Protein AF-A0A2D9Q7B0-F1 (afdb_monomer_lite)

Foldseek 3Di:
DDDPPPPPPPPPPDPPDDDDDDDDPPPPQVWDWDAAPVGDIDTHRDPDPVVVVVVNVVCCCPVVVD

Sequence (66 aa):
MKNLFLTLAFVFGTASTFAGDSNIVEEVDDCINVTLSCGVSGCVYVTSTQMLIDHIEFAEAYWCED

Radius of gyration: 16.53 Å; chains: 1; bounding box: 30×28×54 Å

Structure (mmCIF, N/CA/C/O backbone):
data_AF-A0A2D9Q7B0-F1
#
_entry.id   AF-A0A2D9Q7B0-F1
#
loop_
_atom_site.group_PDB
_atom_site.id
_atom_site.type_symbol
_atom_site.label_atom_id
_atom_site.label_alt_id
_atom_site.label_comp_id
_atom_site.label_asym_id
_atom_site.label_entity_id
_atom_site.label_seq_id
_atom_site.pdbx_PDB_ins_code
_atom_site.Cartn_x
_atom_site.Cartn_y
_atom_site.Cartn_z
_atom_site.occupancy
_atom_site.B_iso_or_equiv
_atom_site.auth_seq_id
_atom_site.auth_comp_id
_atom_site.auth_asym_id
_atom_site.auth_atom_id
_atom_site.pdbx_PDB_model_num
ATOM 1 N N . MET A 1 1 ? -0.230 1.642 31.854 1.00 46.72 1 MET A N 1
ATOM 2 C CA . MET A 1 1 ? 0.558 1.552 30.609 1.00 46.72 1 MET A CA 1
ATOM 3 C C . MET A 1 1 ? 0.565 0.093 30.185 1.00 46.72 1 MET A C 1
ATOM 5 O O . MET A 1 1 ? 1.211 -0.712 30.841 1.00 46.72 1 MET A O 1
ATOM 9 N N . LYS A 1 2 ? -0.286 -0.274 29.220 1.00 40.41 2 LYS A N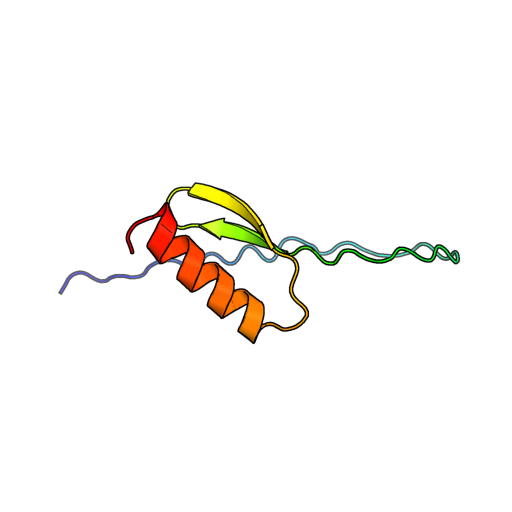 1
ATOM 10 C CA . LYS A 1 2 ? -0.360 -1.632 28.664 1.00 40.41 2 LYS A CA 1
ATOM 11 C C . LYS A 1 2 ? 0.524 -1.652 27.421 1.00 40.41 2 LYS A C 1
ATOM 13 O O . LYS A 1 2 ? 0.355 -0.814 26.544 1.00 40.41 2 LYS A O 1
ATOM 18 N N . ASN A 1 3 ? 1.498 -2.550 27.426 1.00 48.00 3 ASN A N 1
ATOM 19 C CA . ASN A 1 3 ? 2.538 -2.670 26.414 1.00 48.00 3 ASN A CA 1
ATOM 20 C C . ASN A 1 3 ? 1.925 -3.113 25.082 1.00 48.00 3 ASN A C 1
ATOM 22 O O . ASN A 1 3 ? 1.428 -4.232 24.975 1.00 48.00 3 ASN A O 1
ATOM 26 N N . LEU A 1 4 ? 1.969 -2.230 24.088 1.00 48.44 4 LEU A N 1
ATOM 27 C CA . LEU A 1 4 ? 1.535 -2.488 22.721 1.00 48.44 4 LEU A CA 1
ATOM 28 C C . LEU A 1 4 ? 2.747 -2.962 21.905 1.00 48.44 4 LEU A C 1
ATOM 30 O O . LEU A 1 4 ? 3.306 -2.224 21.103 1.00 48.44 4 LEU A O 1
ATOM 34 N N . PHE A 1 5 ? 3.203 -4.187 22.158 1.00 55.50 5 PHE A N 1
ATOM 35 C CA . PHE A 1 5 ? 4.111 -4.868 21.234 1.00 55.50 5 PHE A CA 1
ATOM 36 C C . PHE A 1 5 ? 3.260 -5.497 20.128 1.00 55.50 5 PHE A C 1
ATOM 38 O O . PHE A 1 5 ? 2.942 -6.685 20.183 1.00 55.50 5 PHE A O 1
ATOM 45 N N . LEU A 1 6 ? 2.842 -4.685 19.148 1.00 56.28 6 LEU A N 1
ATOM 46 C CA . LEU A 1 6 ? 2.327 -5.219 17.890 1.00 56.28 6 LEU A CA 1
ATOM 47 C C . LEU A 1 6 ? 3.502 -5.880 17.167 1.00 56.28 6 LEU A C 1
ATOM 49 O O . LEU A 1 6 ? 4.446 -5.237 16.712 1.00 56.28 6 LEU A O 1
ATOM 53 N N . THR A 1 7 ? 3.461 -7.202 17.154 1.00 59.00 7 THR A N 1
ATOM 54 C CA . THR A 1 7 ? 4.391 -8.083 16.466 1.00 59.00 7 THR A CA 1
ATOM 55 C C . THR A 1 7 ? 4.157 -7.922 14.969 1.00 59.00 7 THR A C 1
ATOM 57 O O . THR A 1 7 ? 3.299 -8.574 14.384 1.00 59.00 7 THR A O 1
ATOM 60 N N . LEU A 1 8 ? 4.908 -7.010 14.352 1.00 56.12 8 LEU A N 1
ATOM 61 C CA . LEU A 1 8 ? 4.962 -6.846 12.905 1.00 56.12 8 LEU A CA 1
ATOM 62 C C . LEU A 1 8 ? 5.725 -8.045 12.318 1.00 56.12 8 LEU A C 1
ATOM 64 O O . LEU A 1 8 ? 6.936 -8.002 12.105 1.00 56.12 8 LEU A O 1
ATOM 68 N N . ALA A 1 9 ? 5.027 -9.165 12.145 1.00 56.34 9 ALA A N 1
ATOM 69 C CA . ALA A 1 9 ? 5.552 -10.345 11.475 1.00 56.34 9 ALA A CA 1
ATOM 70 C C . ALA A 1 9 ? 5.574 -10.089 9.961 1.00 56.34 9 ALA A C 1
ATOM 72 O O . ALA A 1 9 ? 4.686 -10.516 9.229 1.00 56.34 9 ALA A O 1
ATOM 73 N N . PHE A 1 10 ? 6.599 -9.376 9.491 1.00 58.78 10 PHE A N 1
ATOM 74 C CA . PHE A 1 10 ? 6.966 -9.364 8.077 1.00 58.78 10 PHE A CA 1
ATOM 75 C C . PHE A 1 10 ? 7.472 -10.766 7.712 1.00 58.78 10 PHE A C 1
ATOM 77 O O . PHE A 1 10 ? 8.647 -11.096 7.885 1.00 58.78 10 PHE A O 1
ATOM 84 N N . VAL A 1 11 ? 6.567 -11.629 7.250 1.00 62.22 11 VAL A N 1
ATOM 85 C CA . VAL A 1 11 ? 6.930 -12.899 6.619 1.00 62.22 11 VAL A CA 1
ATOM 86 C C . VAL A 1 11 ? 7.479 -12.563 5.232 1.00 62.22 11 VAL A C 1
ATOM 88 O O . VAL A 1 11 ? 6.760 -12.574 4.239 1.00 62.22 11 VAL A O 1
ATOM 91 N N . PHE A 1 12 ? 8.771 -12.233 5.164 1.00 55.09 12 PHE A N 1
ATOM 92 C CA . PHE A 1 12 ? 9.531 -12.232 3.914 1.00 55.09 12 PHE A CA 1
ATOM 93 C C . PHE A 1 12 ? 9.714 -13.683 3.460 1.00 55.09 12 PHE A C 1
ATOM 95 O O . PHE A 1 12 ? 10.726 -14.328 3.729 1.00 55.09 12 PHE A O 1
ATOM 102 N N . GLY A 1 13 ? 8.678 -14.221 2.825 1.00 60.34 13 GLY A N 1
ATOM 103 C CA . GLY A 1 13 ? 8.629 -15.582 2.317 1.00 60.34 13 GLY A CA 1
ATOM 104 C C . GLY A 1 13 ? 8.581 -15.626 0.798 1.00 60.34 13 GLY A C 1
ATOM 105 O O . GLY A 1 13 ? 7.616 -16.147 0.265 1.00 60.34 13 GLY A O 1
ATOM 106 N N . THR A 1 14 ? 9.605 -15.128 0.101 1.00 56.78 14 THR A N 1
ATOM 107 C CA . THR A 1 14 ? 9.820 -15.448 -1.325 1.00 56.78 14 THR A CA 1
ATOM 108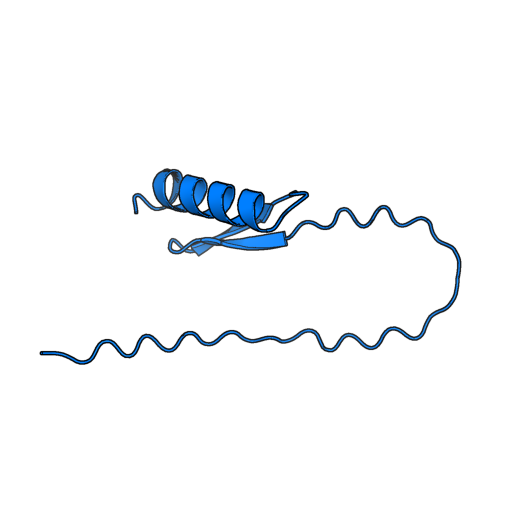 C C . THR A 1 14 ? 11.314 -15.531 -1.640 1.00 56.78 14 THR A C 1
ATOM 110 O O . THR A 1 14 ? 11.878 -14.700 -2.347 1.00 56.78 14 THR A O 1
ATOM 113 N N . ALA A 1 15 ? 11.979 -16.561 -1.112 1.00 55.78 15 ALA A N 1
ATOM 114 C CA . ALA A 1 15 ? 13.230 -17.049 -1.689 1.00 55.78 15 ALA A CA 1
ATOM 115 C C . ALA A 1 15 ? 12.892 -17.917 -2.913 1.00 55.78 15 ALA A C 1
ATOM 117 O O . ALA A 1 15 ? 12.990 -19.143 -2.874 1.00 55.78 15 ALA A O 1
ATOM 118 N N . SER A 1 16 ? 12.429 -17.281 -3.989 1.00 58.41 16 SER A N 1
ATOM 119 C CA . SER A 1 16 ? 12.215 -17.943 -5.274 1.00 58.41 16 SER A CA 1
ATOM 120 C C . SER A 1 16 ? 13.550 -17.984 -6.004 1.00 58.41 16 SER A C 1
ATOM 122 O O . SER A 1 16 ? 14.068 -16.973 -6.468 1.00 58.41 16 SER A O 1
ATOM 124 N N . THR A 1 17 ? 14.149 -19.167 -6.028 1.00 60.28 17 THR A N 1
ATOM 125 C CA . THR A 1 17 ? 15.340 -19.470 -6.814 1.00 60.28 17 THR A CA 1
ATOM 126 C C . THR A 1 17 ? 15.001 -19.309 -8.303 1.00 60.28 17 THR A C 1
ATOM 128 O O . THR A 1 17 ? 14.110 -19.985 -8.811 1.00 60.28 17 THR A O 1
ATOM 131 N N . PHE A 1 18 ? 15.662 -18.389 -9.007 1.00 57.34 18 PHE A N 1
ATOM 132 C CA . PHE A 1 18 ? 15.516 -18.244 -10.457 1.00 57.34 18 PHE A CA 1
ATOM 133 C C . PHE A 1 18 ? 16.758 -18.819 -11.137 1.00 57.34 18 PHE A C 1
ATOM 135 O O . PHE A 1 18 ? 17.785 -18.158 -11.271 1.00 57.34 18 PHE A O 1
ATOM 142 N N . ALA A 1 19 ? 16.659 -20.083 -11.544 1.00 55.66 19 ALA A N 1
ATOM 143 C CA . ALA A 1 19 ? 17.508 -20.680 -12.565 1.00 55.66 19 ALA A CA 1
ATOM 144 C C . ALA A 1 19 ? 16.600 -21.034 -13.747 1.00 55.66 19 ALA A C 1
ATOM 146 O O . ALA A 1 19 ? 15.769 -21.932 -13.635 1.00 55.66 19 ALA A O 1
ATOM 147 N N . GLY A 1 20 ? 16.727 -20.307 -14.856 1.00 41.59 20 GLY A N 1
ATOM 148 C CA . GLY A 1 20 ? 15.896 -20.527 -16.036 1.00 41.59 20 GLY A CA 1
ATOM 149 C C . GLY A 1 20 ? 16.086 -19.446 -17.087 1.00 41.59 20 GLY A C 1
ATOM 150 O O . GLY A 1 20 ? 15.294 -18.522 -17.184 1.00 41.59 20 GLY A O 1
ATOM 151 N N . ASP A 1 21 ? 17.169 -19.573 -17.842 1.00 51.97 21 ASP A N 1
ATOM 152 C CA . ASP A 1 21 ? 17.456 -18.836 -19.068 1.00 51.97 21 ASP A CA 1
ATOM 153 C C . ASP A 1 21 ? 16.353 -19.066 -20.117 1.00 51.97 21 ASP A C 1
ATOM 155 O O . ASP A 1 21 ? 16.091 -20.215 -20.475 1.00 51.97 21 ASP A O 1
ATOM 159 N N . SER A 1 22 ? 15.685 -18.007 -20.586 1.00 41.25 22 SER A N 1
ATOM 160 C CA . SER A 1 22 ? 15.354 -17.761 -22.005 1.00 41.25 22 SER A CA 1
ATOM 161 C C . SER A 1 22 ? 14.475 -16.514 -22.173 1.00 41.25 22 SER A C 1
ATOM 163 O O . SER A 1 22 ? 13.504 -16.299 -21.459 1.00 41.25 22 SER A O 1
ATOM 165 N N . ASN A 1 23 ? 14.850 -15.694 -23.156 1.00 48.50 23 ASN A N 1
ATOM 166 C CA . ASN A 1 23 ? 14.239 -14.427 -23.562 1.00 48.50 23 ASN A CA 1
ATOM 167 C C . ASN A 1 23 ? 12.714 -14.497 -23.780 1.00 48.50 23 ASN A C 1
ATOM 169 O O . ASN A 1 23 ? 12.249 -14.698 -24.904 1.00 48.50 23 ASN A O 1
ATOM 173 N N . ILE A 1 24 ? 11.943 -14.241 -22.730 1.00 42.81 24 ILE A N 1
ATOM 174 C CA . ILE A 1 24 ? 10.554 -13.806 -22.821 1.00 42.81 24 ILE A CA 1
ATOM 175 C C . ILE A 1 24 ? 10.553 -12.370 -22.309 1.00 42.81 24 ILE A C 1
ATOM 177 O O . ILE A 1 24 ? 10.999 -12.092 -21.199 1.00 42.81 24 ILE A O 1
ATOM 181 N N . VAL A 1 25 ? 10.107 -11.446 -23.155 1.00 50.94 25 VAL A N 1
ATOM 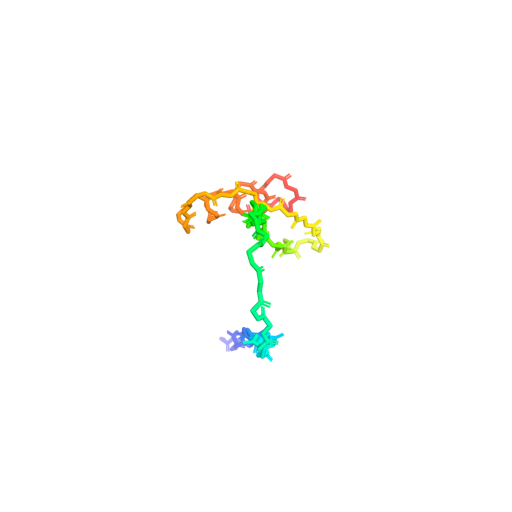182 C CA . VAL A 1 25 ? 9.690 -10.115 -22.716 1.00 50.94 25 VAL A CA 1
ATOM 183 C C . VAL A 1 25 ? 8.435 -10.340 -21.875 1.00 50.94 25 VAL A C 1
ATOM 185 O O . VAL A 1 25 ? 7.325 -10.294 -22.392 1.00 50.94 25 VAL A O 1
ATOM 188 N N . GLU A 1 26 ? 8.605 -10.698 -20.605 1.00 40.16 26 GLU A N 1
ATOM 189 C CA . GLU A 1 26 ? 7.546 -10.509 -19.628 1.00 40.16 26 GLU A CA 1
ATOM 190 C C . GLU A 1 26 ? 7.634 -9.032 -19.266 1.00 40.16 26 GLU A C 1
ATOM 192 O O . GLU A 1 26 ? 8.566 -8.595 -18.589 1.00 40.16 26 GLU A O 1
ATOM 197 N N . GLU A 1 27 ? 6.704 -8.231 -19.790 1.00 43.31 27 GLU A N 1
ATOM 198 C CA . GLU A 1 27 ? 6.251 -7.073 -19.030 1.00 43.31 27 GLU A CA 1
ATOM 199 C C . GLU A 1 27 ? 5.843 -7.640 -17.675 1.00 43.31 27 GLU A C 1
ATOM 201 O O . GLU A 1 27 ? 4.775 -8.233 -17.527 1.00 43.31 27 GLU A O 1
ATOM 206 N N . VAL A 1 28 ? 6.768 -7.584 -16.720 1.00 48.25 28 VAL A N 1
ATOM 207 C CA . VAL A 1 28 ? 6.460 -7.846 -15.332 1.00 48.25 28 VAL A CA 1
ATOM 208 C C . VAL A 1 28 ? 5.541 -6.694 -14.974 1.00 48.25 28 VAL A C 1
ATOM 210 O O . VAL A 1 28 ? 5.983 -5.575 -14.719 1.00 48.25 28 VAL A O 1
ATOM 213 N N . ASP A 1 29 ? 4.244 -6.934 -15.117 1.00 53.91 29 ASP A N 1
ATOM 214 C CA . ASP A 1 29 ? 3.193 -6.087 -14.587 1.00 53.91 29 ASP A CA 1
ATOM 215 C C . ASP A 1 29 ? 3.348 -6.232 -13.064 1.00 53.91 29 ASP A C 1
ATOM 217 O O . ASP A 1 29 ? 2.699 -7.071 -12.439 1.00 53.91 29 ASP A O 1
ATOM 221 N N . ASP A 1 30 ? 4.365 -5.544 -12.514 1.00 67.94 30 ASP A N 1
ATOM 222 C CA . ASP A 1 30 ? 4.885 -5.629 -11.143 1.00 67.94 30 ASP A CA 1
ATOM 223 C C . ASP A 1 30 ? 3.823 -5.064 -10.197 1.00 67.94 30 ASP A C 1
ATOM 225 O O . ASP A 1 30 ? 3.903 -3.962 -9.649 1.00 67.94 30 ASP A O 1
ATOM 229 N N . CYS A 1 31 ? 2.747 -5.826 -10.079 1.00 78.31 31 CYS A N 1
ATOM 230 C CA . CYS A 1 31 ? 1.605 -5.515 -9.268 1.00 78.31 31 CYS A CA 1
ATOM 231 C C . CYS A 1 31 ? 1.952 -5.950 -7.843 1.00 78.31 31 CYS A C 1
ATOM 233 O O . CYS A 1 31 ? 2.290 -7.105 -7.562 1.00 78.31 31 CYS A O 1
ATOM 235 N N . ILE A 1 32 ? 1.910 -4.995 -6.921 1.00 83.88 32 ILE A N 1
ATOM 236 C CA . ILE A 1 32 ? 2.232 -5.244 -5.524 1.00 83.88 32 ILE A CA 1
ATOM 237 C C . ILE A 1 32 ? 0.941 -5.672 -4.839 1.00 83.88 32 ILE A C 1
ATOM 239 O O . ILE A 1 32 ? 0.003 -4.884 -4.704 1.00 83.88 32 ILE A O 1
ATOM 243 N N . ASN A 1 33 ? 0.887 -6.938 -4.424 1.00 87.94 33 ASN A N 1
ATOM 244 C CA . ASN A 1 33 ? -0.231 -7.449 -3.642 1.00 87.94 33 ASN A CA 1
ATOM 245 C C . ASN A 1 33 ? -0.210 -6.825 -2.246 1.00 87.94 33 ASN A C 1
ATOM 247 O O . ASN A 1 33 ? 0.754 -6.983 -1.494 1.00 87.94 33 ASN A O 1
ATOM 251 N N . VAL A 1 34 ? -1.301 -6.156 -1.895 1.00 87.56 34 VAL A N 1
ATOM 252 C CA . VAL A 1 34 ? -1.508 -5.519 -0.595 1.00 87.56 34 VAL A CA 1
ATOM 253 C C . VAL A 1 34 ? -2.759 -6.095 0.051 1.00 87.56 34 VAL A C 1
ATOM 255 O O . VAL A 1 34 ? -3.707 -6.496 -0.623 1.00 87.56 34 VAL A O 1
ATOM 258 N N . THR A 1 35 ? -2.753 -6.169 1.375 1.00 91.44 35 THR A N 1
ATOM 259 C CA . THR A 1 35 ? -3.942 -6.480 2.170 1.00 91.44 35 THR A CA 1
ATOM 260 C C . THR A 1 35 ? -4.103 -5.373 3.189 1.00 91.44 35 THR A C 1
ATOM 262 O O . THR A 1 35 ? -3.173 -5.122 3.953 1.00 91.44 35 THR A O 1
ATOM 265 N N . LEU A 1 36 ? -5.253 -4.711 3.144 1.00 91.56 36 LEU A N 1
ATOM 266 C CA . LEU A 1 36 ? -5.598 -3.604 4.023 1.00 91.56 36 LEU A CA 1
ATOM 267 C C . LEU A 1 36 ? -5.925 -4.103 5.435 1.00 91.56 36 LEU A C 1
ATOM 269 O O . LEU A 1 36 ? -6.222 -5.289 5.637 1.00 91.56 36 LEU A O 1
ATOM 273 N N . SER A 1 37 ? -5.946 -3.190 6.403 1.00 90.44 37 SER A N 1
ATOM 274 C CA . SER A 1 37 ? -6.247 -3.475 7.811 1.00 90.44 37 SER A CA 1
ATOM 275 C C . SER A 1 37 ? -7.612 -4.145 8.021 1.00 90.44 37 SER A C 1
ATOM 277 O O . SER A 1 37 ? -7.745 -5.035 8.863 1.00 90.44 37 SER A O 1
ATO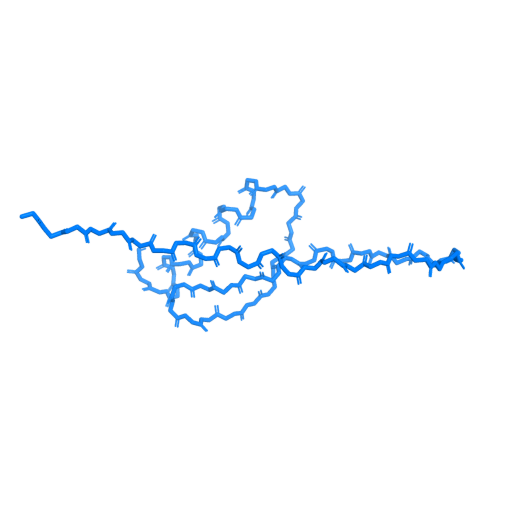M 279 N N . CYS A 1 38 ? -8.608 -3.799 7.201 1.00 90.12 38 CYS A N 1
ATOM 280 C CA . CYS A 1 38 ? -9.944 -4.393 7.229 1.00 90.12 38 CYS A CA 1
ATOM 281 C C . CYS A 1 38 ? -10.055 -5.744 6.492 1.00 90.12 38 CYS A C 1
ATOM 283 O O . CYS A 1 38 ? -11.148 -6.301 6.380 1.00 90.12 38 CYS A O 1
ATOM 285 N N . GLY A 1 39 ? -8.938 -6.304 6.012 1.00 87.94 39 GLY A N 1
ATOM 286 C CA . GLY A 1 39 ? -8.873 -7.635 5.399 1.00 87.94 39 GLY A CA 1
ATOM 287 C C . GLY A 1 39 ? -9.197 -7.676 3.904 1.00 87.94 39 GLY A C 1
ATOM 288 O O . GLY A 1 39 ? -9.302 -8.760 3.334 1.00 87.94 39 GLY A O 1
ATOM 289 N N . VAL A 1 40 ? -9.352 -6.517 3.260 1.00 86.12 40 VAL A N 1
ATOM 290 C CA . VAL A 1 40 ? -9.512 -6.411 1.804 1.00 86.12 40 VAL A CA 1
ATOM 291 C C . VAL A 1 40 ? -8.145 -6.552 1.142 1.00 86.12 40 VAL A C 1
ATOM 293 O O . VAL A 1 40 ? -7.215 -5.829 1.485 1.00 86.12 40 VAL A O 1
ATOM 296 N N . SER A 1 41 ? -8.023 -7.458 0.174 1.00 89.62 41 SER A N 1
ATOM 297 C CA . SER A 1 41 ? -6.785 -7.664 -0.583 1.00 89.62 41 SER A CA 1
ATOM 298 C C . SER A 1 41 ? -6.957 -7.260 -2.042 1.00 89.62 41 SER A C 1
ATOM 300 O O . SER A 1 41 ? -8.017 -7.465 -2.635 1.00 89.62 41 SER A O 1
ATOM 302 N N . GLY A 1 42 ? -5.895 -6.730 -2.638 1.00 85.62 42 GLY A N 1
ATOM 303 C CA . GLY A 1 42 ? -5.870 -6.344 -4.043 1.00 85.62 42 GLY A CA 1
ATOM 304 C C . GLY A 1 42 ? -4.448 -6.165 -4.557 1.00 85.62 42 GLY A C 1
ATOM 305 O O . GLY A 1 42 ? -3.489 -6.245 -3.790 1.00 85.62 42 GLY A O 1
ATOM 306 N N . CYS A 1 43 ? -4.327 -5.915 -5.859 1.00 86.75 43 CYS A N 1
ATOM 307 C CA . CYS A 1 43 ? -3.046 -5.598 -6.474 1.00 86.75 43 CYS A CA 1
ATOM 308 C C . CYS A 1 43 ? -2.971 -4.125 -6.862 1.00 86.75 43 CYS A C 1
ATOM 310 O O . CYS A 1 43 ? -3.915 -3.594 -7.451 1.00 86.75 43 CYS A O 1
ATOM 312 N N . VAL A 1 44 ? -1.848 -3.479 -6.544 1.00 84.50 44 VAL A N 1
ATOM 313 C CA . VAL A 1 44 ? -1.597 -2.073 -6.873 1.00 84.50 44 VAL A CA 1
ATOM 314 C C . VAL A 1 44 ? -0.449 -1.988 -7.868 1.00 84.50 44 VAL A C 1
ATOM 316 O O . VAL A 1 44 ? 0.648 -2.480 -7.609 1.00 84.50 44 VAL A O 1
ATOM 319 N N . TYR A 1 45 ? -0.706 -1.337 -8.998 1.00 84.50 45 TYR A N 1
ATOM 320 C CA . TYR A 1 45 ? 0.301 -1.043 -10.010 1.00 84.50 45 TYR A CA 1
ATOM 321 C C . TYR A 1 45 ? 0.883 0.336 -9.742 1.00 84.50 45 TYR A C 1
ATOM 323 O O . TYR A 1 45 ? 0.177 1.342 -9.814 1.00 84.50 45 TYR A O 1
ATOM 331 N N . VAL A 1 46 ? 2.168 0.385 -9.412 1.00 83.12 46 VAL A N 1
ATOM 332 C CA . VAL A 1 46 ? 2.864 1.627 -9.068 1.00 83.12 46 VAL A CA 1
ATOM 333 C C . VAL A 1 46 ? 4.296 1.582 -9.566 1.00 83.12 46 VAL A C 1
ATOM 335 O O . VAL A 1 46 ? 4.930 0.536 -9.605 1.00 83.12 46 VAL A O 1
ATOM 338 N N . THR A 1 47 ? 4.830 2.748 -9.913 1.00 79.31 47 THR A N 1
ATOM 339 C CA . THR A 1 47 ? 6.204 2.890 -10.420 1.00 79.31 47 THR A CA 1
ATOM 340 C C . THR A 1 47 ? 7.207 3.286 -9.336 1.00 79.31 47 THR A C 1
ATOM 342 O O . THR A 1 47 ? 8.403 3.387 -9.601 1.00 79.31 47 THR A O 1
ATOM 345 N N . SER A 1 48 ? 6.742 3.546 -8.109 1.00 83.62 48 SER A N 1
ATOM 346 C CA . SER A 1 48 ? 7.596 3.919 -6.980 1.00 83.62 48 SER A CA 1
ATOM 347 C C . SER A 1 48 ? 6.994 3.498 -5.642 1.00 83.62 48 SER A C 1
ATOM 349 O O . SER A 1 48 ? 5.775 3.436 -5.483 1.00 83.62 48 SER A O 1
ATOM 351 N N . THR A 1 49 ? 7.858 3.282 -4.648 1.00 79.75 49 THR A N 1
ATOM 352 C CA . THR A 1 49 ? 7.440 2.965 -3.276 1.00 79.75 49 THR A CA 1
ATOM 353 C C . THR A 1 49 ? 6.603 4.080 -2.653 1.00 79.75 49 THR A C 1
ATOM 355 O O . THR A 1 49 ? 5.669 3.784 -1.922 1.00 79.75 49 THR A O 1
ATOM 358 N N . GLN A 1 50 ? 6.884 5.352 -2.957 1.00 83.06 50 GLN A N 1
ATOM 359 C CA . GLN A 1 50 ? 6.081 6.452 -2.417 1.00 83.06 50 GLN A CA 1
ATOM 360 C C . GLN A 1 50 ? 4.638 6.388 -2.932 1.00 83.06 50 GLN A C 1
ATOM 362 O O . GLN A 1 50 ? 3.702 6.475 -2.152 1.00 83.06 50 GLN A O 1
ATOM 367 N N . MET A 1 51 ? 4.461 6.132 -4.231 1.00 83.56 51 MET A N 1
ATOM 368 C CA . MET A 1 51 ? 3.132 5.979 -4.825 1.00 83.56 51 MET A CA 1
ATOM 369 C C . MET A 1 51 ? 2.375 4.768 -4.259 1.00 83.56 51 MET A C 1
ATOM 371 O O . MET A 1 51 ? 1.150 4.828 -4.154 1.00 83.56 51 MET A O 1
ATOM 375 N N . LEU A 1 52 ? 3.086 3.692 -3.889 1.00 84.69 52 LEU A N 1
ATOM 376 C CA . LEU A 1 52 ? 2.495 2.553 -3.182 1.00 84.69 52 LEU A CA 1
ATOM 377 C C . LEU A 1 52 ? 1.915 2.986 -1.836 1.00 84.69 52 LEU A C 1
ATOM 379 O O . LEU A 1 52 ? 0.770 2.663 -1.539 1.00 84.69 52 LEU A O 1
ATOM 383 N N . ILE A 1 53 ? 2.715 3.698 -1.037 1.00 86.62 53 ILE A N 1
ATOM 384 C CA . ILE A 1 53 ? 2.325 4.157 0.299 1.00 86.62 53 ILE A CA 1
ATOM 385 C C . ILE A 1 53 ? 1.095 5.056 0.189 1.00 86.62 53 ILE A C 1
ATOM 387 O O . ILE A 1 53 ? 0.095 4.768 0.835 1.00 86.62 53 ILE A O 1
ATOM 391 N N . ASP A 1 54 ? 1.119 6.047 -0.706 1.00 91.69 54 ASP A N 1
ATOM 392 C CA . ASP A 1 54 ? -0.002 6.974 -0.898 1.00 91.69 54 ASP A CA 1
ATOM 393 C C . ASP A 1 54 ? -1.297 6.237 -1.314 1.00 91.69 54 ASP A C 1
ATOM 395 O O . ASP A 1 54 ? -2.391 6.581 -0.866 1.00 91.69 54 ASP A O 1
ATOM 399 N N . HIS A 1 55 ? -1.191 5.194 -2.152 1.00 89.19 55 HIS A N 1
ATOM 400 C CA . HIS A 1 55 ? -2.344 4.367 -2.537 1.00 89.19 55 HIS A CA 1
ATOM 401 C C . HIS A 1 55 ? -2.875 3.521 -1.383 1.00 89.19 55 HIS A C 1
ATOM 403 O O . HIS A 1 55 ? -4.091 3.399 -1.242 1.00 89.19 55 HIS A O 1
ATOM 409 N N . ILE A 1 56 ? -1.988 2.922 -0.584 1.00 90.31 56 ILE A N 1
ATOM 410 C CA . ILE A 1 56 ? -2.385 2.137 0.587 1.00 90.31 56 ILE A CA 1
ATOM 411 C C . ILE A 1 56 ? -3.058 3.056 1.606 1.00 90.31 56 ILE A C 1
ATOM 413 O O . ILE A 1 56 ? -4.158 2.741 2.033 1.00 90.31 56 ILE A O 1
ATOM 417 N N . GLU A 1 57 ? -2.470 4.210 1.930 1.00 93.06 57 GLU A N 1
ATOM 418 C CA . GLU A 1 57 ? -3.051 5.179 2.871 1.00 93.06 57 GLU A CA 1
ATOM 419 C C . GLU A 1 57 ? -4.444 5.641 2.426 1.00 93.06 57 GLU A C 1
ATOM 421 O O . GLU A 1 57 ? -5.384 5.641 3.221 1.00 93.06 57 GLU A O 1
ATOM 426 N N . PHE A 1 58 ? -4.616 5.968 1.141 1.00 92.25 58 PHE A N 1
ATOM 427 C CA . PHE A 1 58 ? -5.934 6.303 0.603 1.00 92.25 58 PHE A CA 1
ATOM 428 C C . PHE A 1 58 ? -6.921 5.131 0.710 1.00 92.25 58 PHE A C 1
ATOM 430 O O . PHE A 1 58 ? -8.086 5.328 1.057 1.00 92.25 58 PHE A O 1
ATOM 437 N N . ALA A 1 59 ? -6.476 3.914 0.390 1.00 91.38 59 ALA A N 1
ATOM 438 C CA . ALA A 1 59 ? -7.328 2.734 0.417 1.00 91.38 59 ALA A CA 1
ATOM 439 C C . ALA A 1 59 ? -7.740 2.348 1.846 1.00 91.38 59 ALA A C 1
ATOM 441 O O . ALA A 1 59 ? -8.901 2.002 2.047 1.00 91.38 59 ALA A O 1
ATOM 442 N N . GLU A 1 60 ? -6.839 2.458 2.823 1.00 91.69 60 GLU A N 1
ATOM 443 C CA . GLU A 1 60 ? -7.131 2.275 4.251 1.00 91.69 60 GLU A CA 1
ATOM 444 C C . GLU A 1 60 ? -8.206 3.269 4.712 1.00 91.69 60 GLU A C 1
ATOM 446 O O . GLU A 1 60 ? -9.259 2.854 5.195 1.00 91.69 60 GLU A O 1
ATOM 451 N N . ALA A 1 61 ? -8.027 4.567 4.446 1.00 93.25 61 ALA A N 1
ATOM 452 C CA . ALA A 1 61 ? -8.997 5.587 4.848 1.00 93.25 61 ALA A CA 1
ATOM 453 C C . ALA A 1 61 ? -10.367 5.417 4.162 1.00 93.25 61 ALA A C 1
ATOM 455 O O . ALA A 1 61 ? -11.412 5.660 4.765 1.00 93.25 61 ALA A O 1
ATOM 456 N N . TYR A 1 62 ? -10.386 5.000 2.891 1.00 91.38 62 TYR A N 1
ATOM 457 C CA . TYR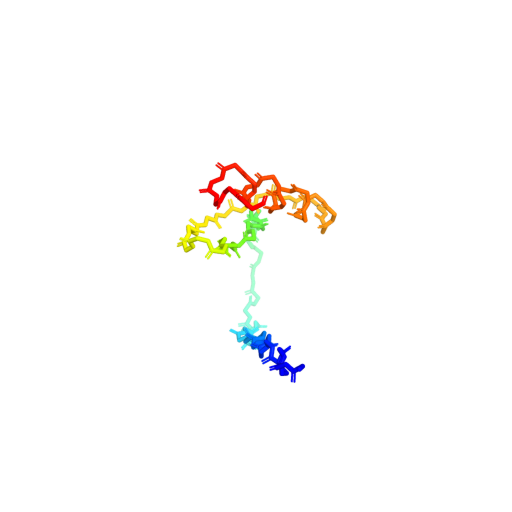 A 1 62 ? -11.627 4.859 2.125 1.00 91.38 62 TYR A CA 1
ATOM 458 C C . TYR A 1 62 ? -12.394 3.566 2.430 1.00 91.38 62 TYR A C 1
ATOM 460 O O . TYR A 1 62 ? -13.619 3.595 2.539 1.00 91.38 62 TYR A O 1
ATOM 468 N N . TRP A 1 63 ? -11.702 2.426 2.511 1.00 89.75 63 TRP A N 1
ATOM 469 C CA . TRP A 1 63 ? -12.335 1.110 2.674 1.00 89.75 63 TRP A CA 1
ATOM 470 C C . TRP A 1 63 ? -12.428 0.666 4.130 1.00 89.75 63 TRP A C 1
ATOM 472 O O . TRP A 1 63 ? -13.355 -0.070 4.472 1.00 89.75 63 TRP A O 1
ATOM 482 N N . CYS A 1 64 ? -11.469 1.071 4.961 1.00 88.38 64 CYS A N 1
ATOM 483 C CA . CYS A 1 64 ? -11.353 0.634 6.347 1.00 88.38 64 CYS A CA 1
ATOM 484 C C . CYS A 1 64 ? -11.694 1.742 7.363 1.00 88.38 64 CYS A C 1
ATOM 486 O O . CYS A 1 64 ? -11.774 1.438 8.550 1.00 88.38 64 CYS A O 1
ATOM 488 N N . GLU A 1 65 ? -11.968 2.972 6.901 1.00 86.81 65 GLU A N 1
ATOM 489 C CA . GLU A 1 65 ? -12.325 4.139 7.730 1.00 86.81 65 GLU A CA 1
ATOM 490 C C . GLU A 1 65 ? -11.266 4.491 8.802 1.00 86.81 65 GLU A C 1
ATOM 492 O O . GLU A 1 65 ? -11.622 4.934 9.897 1.00 86.81 65 GLU A O 1
ATOM 497 N N . ASP A 1 66 ? -9.980 4.285 8.484 1.00 63.56 66 ASP A N 1
ATOM 498 C CA . ASP A 1 66 ? -8.816 4.556 9.357 1.00 63.56 66 ASP A CA 1
ATOM 499 C C . ASP A 1 66 ? -8.240 5.981 9.177 1.00 63.56 66 ASP A C 1
ATOM 501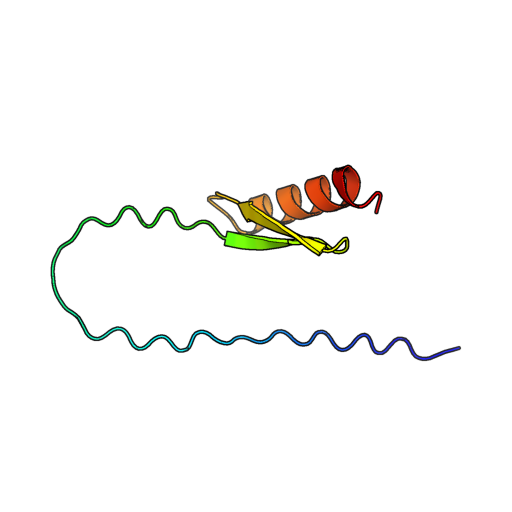 O O . ASP A 1 66 ? -8.203 6.479 8.024 1.00 63.56 66 ASP A O 1
#

Secondary structure (DSSP, 8-state):
------------------------------EEEEE-TTS-EEEEE-SSHHHHHHHHHHHIIIII--

pLDDT: mean 71.23, std 18.13, range [40.16, 93.25]